Protein AF-A0A954ULR5-F1 (afdb_monomer)

Mean predicted aligned error: 9.44 Å

pLDDT: mean 84.07, std 12.11, range [49.16, 97.31]

Secondary structure (DSSP, 8-state):
-EEEEETTEEEEEEEEEEETTEEEEEEEEEETTSEEEEEEEEEPPHHHHHT-GGGGGGTT-EEEEEEEEETTEEEE-HHHHHHHHHHHHHHHHHHHHHHHHHHHHHHH-----

Nearest PDB structures (foldseek):
  5nq6-assembly1_A  TM=4.576E-01  e=8.401E-01  Escherichia coli K-12
  3blz-assembly1_D  TM=3.924E-01  e=6.938E+00  Shewanella baltica OS155

Structure (mmCIF, N/CA/C/O backbone):
data_AF-A0A954ULR5-F1
#
_entry.id   AF-A0A954ULR5-F1
#
loop_
_atom_site.group_PDB
_atom_site.id
_atom_site.type_symbol
_atom_site.label_atom_id
_atom_site.label_alt_id
_atom_site.label_comp_id
_atom_site.label_asym_id
_atom_site.label_entity_id
_atom_site.label_seq_id
_atom_site.pdbx_PDB_ins_code
_atom_site.Cartn_x
_atom_site.Cartn_y
_atom_site.Cartn_z
_atom_site.occupancy
_atom_site.B_iso_or_equiv
_atom_site.auth_seq_id
_atom_site.auth_comp_id
_atom_site.auth_asym_id
_atom_site.auth_atom_id
_atom_site.pdbx_PDB_model_num
ATOM 1 N N . VAL A 1 1 ? -7.257 6.510 -13.325 1.00 72.56 1 VAL A N 1
ATOM 2 C CA . VAL A 1 1 ? -5.881 5.999 -13.116 1.00 72.56 1 VAL A CA 1
ATOM 3 C C . VAL A 1 1 ? -4.963 6.629 -14.153 1.00 72.56 1 VAL A C 1
ATOM 5 O O . VAL A 1 1 ? -5.376 6.729 -15.302 1.00 72.56 1 VAL A O 1
ATOM 8 N N . SER A 1 2 ? -3.779 7.109 -13.760 1.00 88.69 2 SER A N 1
ATOM 9 C CA . SER A 1 2 ? -2.781 7.613 -14.720 1.00 88.69 2 SER A CA 1
ATOM 10 C C . SER A 1 2 ? -1.702 6.559 -14.952 1.00 88.69 2 SER A C 1
ATOM 12 O O . SER A 1 2 ? -1.245 5.943 -13.989 1.00 88.69 2 SER A O 1
ATOM 14 N N . PHE A 1 3 ? -1.305 6.366 -16.209 1.00 93.69 3 PHE A N 1
ATOM 15 C CA . PHE A 1 3 ? -0.196 5.501 -16.604 1.00 93.69 3 PHE A CA 1
ATOM 16 C C . PHE A 1 3 ? 0.780 6.293 -17.462 1.00 93.69 3 PHE A C 1
ATOM 18 O O . PHE A 1 3 ? 0.366 7.083 -18.311 1.00 93.69 3 PHE A O 1
ATOM 25 N N . ARG A 1 4 ? 2.075 6.088 -17.239 1.00 95.75 4 ARG A N 1
ATOM 26 C CA . ARG A 1 4 ? 3.146 6.687 -18.037 1.00 95.75 4 ARG A CA 1
ATOM 27 C C . ARG A 1 4 ? 4.218 5.648 -18.297 1.00 95.75 4 ARG A C 1
ATOM 29 O O . ARG A 1 4 ? 4.572 4.896 -17.395 1.00 95.75 4 ARG A O 1
ATOM 36 N N . VAL A 1 5 ? 4.741 5.635 -19.515 1.00 94.88 5 VAL A N 1
ATOM 37 C CA . VAL A 1 5 ? 5.857 4.771 -19.900 1.00 94.88 5 VAL A CA 1
ATOM 38 C C . VAL A 1 5 ? 7.045 5.654 -20.234 1.00 94.88 5 VAL A C 1
ATOM 40 O O . VAL A 1 5 ? 6.921 6.569 -21.044 1.00 94.88 5 VAL A O 1
ATOM 43 N N . ASN A 1 6 ? 8.182 5.402 -19.594 1.00 94.38 6 ASN A N 1
ATOM 44 C CA . ASN A 1 6 ? 9.434 6.085 -19.894 1.00 94.38 6 ASN A CA 1
ATOM 45 C C . ASN A 1 6 ? 10.615 5.153 -19.616 1.00 94.38 6 ASN A C 1
ATOM 47 O O . ASN A 1 6 ? 10.636 4.504 -18.574 1.00 94.38 6 ASN A O 1
ATOM 51 N N . ASN A 1 7 ? 11.588 5.092 -20.529 1.00 94.06 7 ASN A N 1
ATOM 52 C CA . ASN A 1 7 ? 12.824 4.313 -20.373 1.00 94.06 7 ASN A CA 1
ATOM 53 C C . ASN A 1 7 ? 12.599 2.859 -19.909 1.00 94.06 7 ASN A C 1
ATOM 55 O O . ASN A 1 7 ? 13.292 2.368 -19.024 1.00 94.06 7 ASN A O 1
ATOM 59 N N . GLY A 1 8 ? 11.596 2.177 -20.474 1.00 94.62 8 GLY A N 1
ATOM 60 C CA . GLY A 1 8 ? 11.280 0.793 -20.101 1.00 94.62 8 GLY A CA 1
ATOM 61 C C . GLY A 1 8 ? 10.679 0.631 -18.700 1.00 94.62 8 GLY A C 1
ATOM 62 O O . GLY A 1 8 ? 10.710 -0.463 -18.147 1.00 94.62 8 GLY A O 1
ATOM 63 N N . VAL A 1 9 ? 10.126 1.697 -18.122 1.00 96.69 9 VAL A N 1
ATOM 64 C CA . VAL A 1 9 ? 9.413 1.671 -16.843 1.00 96.69 9 VAL A CA 1
ATOM 65 C C . VAL A 1 9 ? 7.984 2.153 -17.053 1.00 96.69 9 VAL A C 1
ATOM 67 O O . VAL A 1 9 ? 7.750 3.251 -17.562 1.00 96.69 9 VAL A O 1
ATOM 70 N N . VAL A 1 10 ? 7.023 1.332 -16.639 1.00 96.44 10 VAL A N 1
ATOM 71 C CA . VAL A 1 10 ? 5.605 1.678 -16.554 1.00 96.44 10 VAL A CA 1
ATOM 72 C C . VAL A 1 10 ? 5.349 2.200 -15.146 1.00 96.44 10 VAL A C 1
ATOM 74 O O . VAL A 1 10 ? 5.453 1.448 -14.183 1.00 96.44 10 VAL A O 1
ATOM 77 N N . ALA A 1 11 ? 5.023 3.480 -15.010 1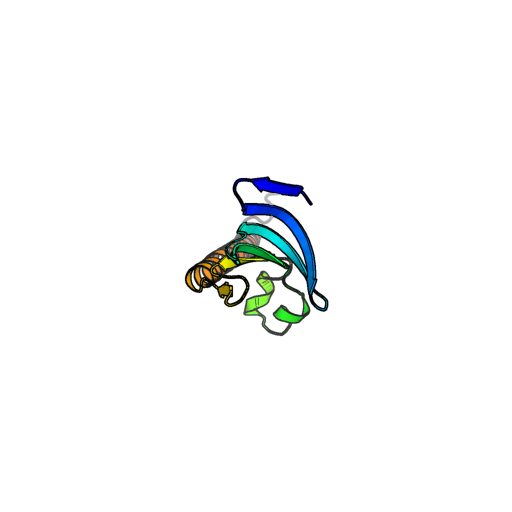.00 97.12 11 ALA A N 1
ATOM 78 C CA . ALA A 1 11 ? 4.592 4.078 -13.754 1.00 97.12 11 ALA A CA 1
ATOM 79 C C . ALA A 1 11 ? 3.072 4.242 -13.741 1.00 97.12 11 ALA A C 1
ATOM 81 O O . ALA A 1 11 ? 2.479 4.668 -14.738 1.00 97.12 11 ALA A O 1
ATOM 82 N N . HIS A 1 12 ? 2.449 3.964 -12.600 1.00 96.88 12 HIS A N 1
ATOM 83 C CA . HIS A 1 12 ? 1.017 4.144 -12.403 1.00 96.88 12 HIS A CA 1
ATOM 84 C C . HIS A 1 12 ? 0.688 4.855 -11.099 1.00 96.88 12 HIS A C 1
ATOM 86 O O . HIS A 1 12 ? 1.402 4.760 -10.099 1.00 96.88 12 HIS A O 1
ATOM 92 N N . ASP A 1 13 ? -0.450 5.542 -11.111 1.00 96.94 13 ASP A N 1
ATOM 93 C CA . ASP A 1 13 ? -1.001 6.198 -9.935 1.00 96.94 13 ASP A CA 1
ATOM 94 C C . ASP A 1 13 ? -2.516 6.004 -9.852 1.00 96.94 13 ASP A C 1
ATOM 96 O O . ASP A 1 13 ? -3.266 6.390 -10.760 1.00 96.94 13 ASP A O 1
ATOM 100 N N . GLY A 1 14 ? -2.950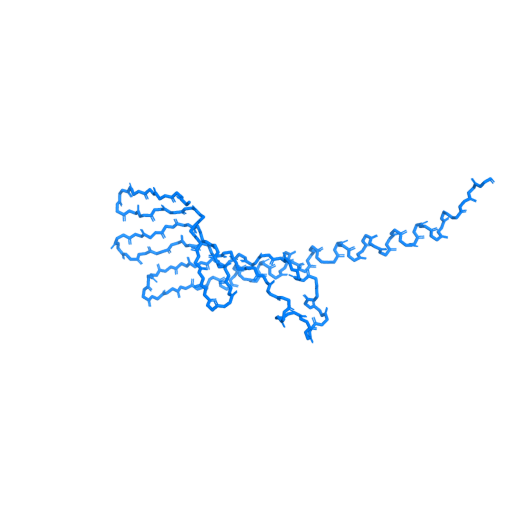 5.400 -8.744 1.00 95.62 14 GLY A N 1
ATOM 101 C CA . GLY A 1 14 ? -4.353 5.164 -8.442 1.00 95.62 14 GLY A CA 1
ATOM 102 C C . GLY A 1 14 ? -4.934 4.000 -9.234 1.00 95.62 14 GLY A C 1
ATOM 103 O O . GLY A 1 14 ? -6.078 4.084 -9.675 1.00 95.62 14 GLY A O 1
ATOM 104 N N . LEU A 1 15 ? -4.146 2.943 -9.458 1.00 95.94 15 LEU A N 1
ATOM 105 C CA . LEU A 1 15 ? -4.663 1.697 -10.017 1.00 95.94 15 LEU A CA 1
ATOM 106 C C . LEU A 1 15 ? -5.422 0.961 -8.919 1.00 95.94 15 LEU A C 1
ATOM 108 O O . LEU A 1 15 ? -4.830 0.586 -7.910 1.00 95.94 15 LEU A O 1
ATOM 112 N N . THR A 1 16 ? -6.712 0.753 -9.128 1.00 97.00 16 THR A N 1
ATOM 113 C CA . THR A 1 16 ? -7.578 0.036 -8.195 1.00 97.00 16 THR A CA 1
ATOM 114 C C . THR A 1 16 ? -7.845 -1.370 -8.714 1.00 97.00 16 THR A C 1
ATOM 116 O O . THR A 1 16 ? -8.124 -1.547 -9.897 1.00 97.00 16 THR A O 1
ATOM 119 N N . MET A 1 17 ? -7.753 -2.359 -7.833 1.00 95.19 17 MET A N 1
ATOM 120 C CA . MET A 1 17 ? -7.976 -3.770 -8.128 1.00 95.19 17 MET A CA 1
ATOM 121 C C . MET A 1 17 ? -8.836 -4.384 -7.028 1.00 95.19 17 MET A C 1
ATOM 123 O O . MET A 1 17 ? -8.639 -4.091 -5.850 1.00 95.19 17 MET A O 1
ATOM 127 N N . GLN A 1 18 ? -9.761 -5.256 -7.413 1.00 96.19 18 GLN A N 1
ATOM 128 C CA . GLN A 1 18 ? -10.532 -6.054 -6.470 1.00 96.19 18 GLN A CA 1
ATOM 129 C C . GLN A 1 18 ? -9.758 -7.338 -6.152 1.00 96.19 18 GLN A C 1
ATOM 131 O O . GLN A 1 18 ? -9.401 -8.082 -7.066 1.00 96.19 18 GLN A O 1
ATOM 136 N N . ILE A 1 19 ? -9.490 -7.597 -4.873 1.00 92.88 19 ILE A N 1
ATOM 137 C CA . ILE A 1 19 ? -8.847 -8.826 -4.395 1.00 92.88 19 ILE A CA 1
ATOM 138 C C . ILE A 1 19 ? -9.764 -9.449 -3.342 1.00 92.88 19 ILE A C 1
ATOM 140 O O . ILE A 1 19 ? -9.838 -8.972 -2.210 1.00 92.88 19 ILE A O 1
ATOM 144 N N . GLY A 1 20 ? -10.491 -10.501 -3.729 1.00 92.69 20 GLY A N 1
ATOM 145 C CA . GLY A 1 20 ? -11.595 -11.016 -2.916 1.00 92.69 20 GLY A CA 1
ATOM 146 C C . GLY A 1 20 ? -12.643 -9.922 -2.700 1.00 92.69 20 GLY A C 1
ATOM 147 O O . GLY A 1 20 ? -13.095 -9.312 -3.664 1.00 92.69 20 GLY A O 1
ATOM 148 N N . GLU A 1 21 ? -12.957 -9.619 -1.442 1.00 91.69 21 GLU A N 1
ATOM 149 C CA . GLU A 1 21 ? -13.888 -8.549 -1.044 1.00 91.69 21 GLU A CA 1
ATOM 150 C C . GLU A 1 21 ? -13.200 -7.184 -0.832 1.00 91.69 21 GLU A C 1
ATOM 152 O O . GLU A 1 21 ? -13.860 -6.184 -0.560 1.00 91.69 21 GLU A O 1
ATOM 157 N N . VAL A 1 22 ? -11.873 -7.094 -0.996 1.00 93.38 22 VAL A N 1
ATOM 158 C CA . VAL A 1 22 ? -11.116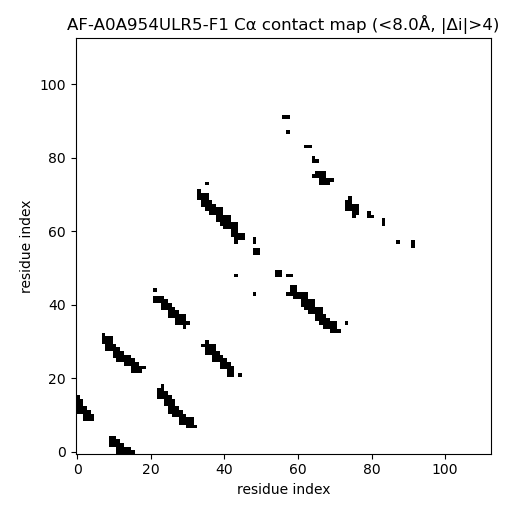 -5.867 -0.713 1.00 93.38 22 VAL A CA 1
ATOM 159 C C . VAL A 1 22 ? -10.745 -5.110 -1.987 1.00 93.38 22 VAL A C 1
ATOM 161 O O . VAL A 1 22 ? -10.037 -5.619 -2.859 1.00 93.38 22 VAL A O 1
ATOM 164 N N . THR A 1 23 ? -11.135 -3.838 -2.039 1.00 96.31 23 THR A N 1
ATOM 165 C CA . THR A 1 23 ? -10.680 -2.878 -3.051 1.00 96.31 23 THR A CA 1
ATOM 166 C C . THR A 1 23 ? -9.294 -2.350 -2.686 1.00 96.31 23 THR A C 1
ATOM 168 O O . THR A 1 23 ? -9.151 -1.489 -1.818 1.00 96.31 23 THR A O 1
ATOM 171 N N . VAL A 1 24 ? -8.257 -2.842 -3.360 1.00 96.00 24 VAL A N 1
ATOM 172 C CA . VAL A 1 24 ? -6.870 -2.412 -3.152 1.00 96.00 24 VAL A CA 1
ATOM 173 C C . VAL A 1 24 ? -6.500 -1.352 -4.179 1.00 96.00 24 VAL A C 1
ATOM 175 O O . VAL A 1 24 ? -6.588 -1.578 -5.385 1.00 96.00 24 VAL A O 1
ATOM 178 N N . ARG A 1 25 ? -6.026 -0.194 -3.715 1.00 97.31 25 ARG A N 1
ATOM 179 C CA . ARG A 1 25 ? -5.441 0.832 -4.589 1.00 97.31 25 ARG A CA 1
ATOM 180 C C . ARG A 1 25 ? -3.927 0.693 -4.591 1.00 97.31 25 ARG A C 1
ATOM 182 O O . ARG A 1 25 ? -3.335 0.362 -3.578 1.00 97.31 25 ARG A O 1
ATOM 189 N N . THR A 1 26 ? -3.274 0.968 -5.707 1.00 96.31 26 THR A N 1
ATOM 190 C CA . THR A 1 26 ? -1.818 0.896 -5.822 1.00 96.31 26 THR A CA 1
ATOM 191 C C . THR A 1 26 ? -1.256 2.109 -6.553 1.00 96.31 26 THR A C 1
ATOM 193 O O . THR A 1 26 ? -1.925 2.743 -7.378 1.00 96.31 26 THR A O 1
ATOM 196 N N . ARG A 1 27 ? -0.001 2.421 -6.243 1.00 97.19 27 ARG A N 1
ATOM 197 C CA . ARG A 1 27 ? 0.839 3.395 -6.945 1.00 97.19 27 ARG A CA 1
ATOM 198 C C . ARG A 1 27 ? 2.245 2.827 -7.039 1.00 97.19 27 ARG A C 1
ATOM 200 O O . ARG A 1 27 ? 2.688 2.165 -6.105 1.00 97.19 27 ARG A O 1
ATOM 207 N N . GLY A 1 28 ? 2.956 3.112 -8.119 1.00 96.38 28 GLY A N 1
ATOM 208 C CA . GLY A 1 28 ? 4.366 2.762 -8.216 1.00 96.38 28 GLY A CA 1
ATOM 209 C C . GLY A 1 28 ? 4.819 2.561 -9.645 1.00 96.38 28 GLY A C 1
ATOM 210 O O . GLY A 1 28 ? 4.300 3.199 -10.561 1.00 96.38 28 GLY A O 1
ATOM 211 N N . SER A 1 29 ? 5.801 1.686 -9.819 1.00 96.75 29 SER A N 1
ATOM 212 C CA . SER A 1 29 ? 6.340 1.352 -11.124 1.00 96.75 29 SER A CA 1
ATOM 213 C C . SER A 1 29 ? 6.684 -0.124 -11.293 1.00 96.75 29 SER A C 1
ATOM 215 O O . SER A 1 29 ? 6.977 -0.846 -10.336 1.00 96.75 29 SER A O 1
ATOM 217 N N . VAL A 1 30 ? 6.663 -0.541 -12.557 1.00 96.75 30 VAL A N 1
ATOM 218 C CA . VAL A 1 30 ? 7.075 -1.855 -13.043 1.00 96.75 30 VAL A CA 1
ATOM 219 C C . VAL A 1 30 ? 8.045 -1.642 -14.203 1.00 96.75 30 VAL A C 1
ATOM 221 O O . VAL A 1 30 ? 7.704 -0.991 -15.192 1.00 96.75 30 VAL A O 1
ATOM 224 N N . GLY A 1 31 ? 9.262 -2.157 -14.075 1.00 96.69 31 GLY A N 1
ATOM 225 C CA . GLY A 1 31 ? 10.247 -2.187 -15.148 1.00 96.69 31 GLY A CA 1
ATOM 226 C C . GLY A 1 31 ? 10.000 -3.348 -16.111 1.00 96.69 31 GLY A C 1
ATOM 227 O O . GLY A 1 31 ? 9.491 -4.402 -15.725 1.00 96.69 31 GLY A O 1
ATOM 228 N N . LEU A 1 32 ? 10.387 -3.177 -17.376 1.00 94.56 32 LEU A N 1
ATOM 229 C CA . LEU A 1 32 ? 10.399 -4.262 -18.369 1.00 94.56 32 LEU A CA 1
ATOM 230 C C . LEU A 1 32 ? 11.422 -5.359 -18.021 1.00 94.56 32 LEU A C 1
ATOM 232 O O . LEU A 1 32 ? 11.300 -6.493 -18.475 1.00 94.56 32 LEU A O 1
ATOM 236 N N . ASP A 1 33 ? 12.391 -5.037 -17.164 1.00 94.56 33 ASP A N 1
ATOM 237 C CA . ASP A 1 33 ? 13.311 -5.967 -16.501 1.00 94.56 33 ASP A CA 1
ATOM 238 C C . ASP A 1 33 ? 12.668 -6.729 -15.322 1.00 94.56 33 ASP A C 1
ATOM 240 O O . ASP A 1 33 ? 13.339 -7.483 -14.616 1.00 94.56 33 ASP A O 1
ATOM 244 N N . GLN A 1 34 ? 11.355 -6.557 -15.130 1.00 93.69 34 GLN A N 1
ATOM 245 C CA . GLN A 1 34 ? 10.518 -7.182 -14.109 1.00 93.69 34 GLN A CA 1
ATOM 246 C C . GLN A 1 34 ? 10.754 -6.682 -12.684 1.00 93.69 34 GLN A C 1
ATOM 248 O O . GLN A 1 34 ? 10.165 -7.245 -11.755 1.00 93.69 34 GLN A O 1
ATOM 253 N N . GLN A 1 35 ? 11.567 -5.640 -12.491 1.00 96.56 35 GLN A N 1
ATOM 254 C CA . GLN A 1 35 ? 11.700 -4.988 -11.192 1.00 96.56 35 GLN A CA 1
ATOM 255 C C . GLN A 1 35 ? 10.420 -4.224 -10.855 1.00 96.56 35 GLN A C 1
ATOM 257 O O . GLN A 1 35 ? 9.809 -3.586 -11.713 1.00 96.56 35 GLN A O 1
ATOM 262 N N . ILE A 1 36 ? 10.015 -4.270 -9.590 1.00 96.00 36 ILE A N 1
ATOM 263 C CA . ILE A 1 36 ? 8.833 -3.566 -9.097 1.00 96.00 36 ILE A CA 1
ATOM 264 C C . ILE A 1 36 ? 9.163 -2.714 -7.881 1.00 96.00 36 ILE A C 1
ATOM 266 O O . ILE A 1 36 ? 9.955 -3.091 -7.015 1.00 96.00 36 ILE A O 1
ATOM 270 N N . ALA A 1 37 ? 8.496 -1.568 -7.805 1.00 95.12 37 ALA A N 1
ATOM 271 C CA . ALA A 1 37 ? 8.474 -0.704 -6.637 1.00 95.12 37 ALA A CA 1
ATOM 272 C C . ALA A 1 37 ? 7.061 -0.133 -6.501 1.00 95.12 37 ALA A C 1
ATOM 274 O O . ALA A 1 37 ? 6.706 0.844 -7.161 1.00 95.12 37 ALA A O 1
ATOM 275 N N . LEU A 1 38 ? 6.239 -0.782 -5.680 1.00 95.06 38 LEU A N 1
ATOM 276 C CA . LEU A 1 38 ? 4.818 -0.486 -5.525 1.00 95.06 38 LEU A CA 1
ATOM 277 C C . LEU A 1 38 ? 4.486 -0.167 -4.068 1.00 95.06 38 LEU A C 1
ATOM 279 O O . LEU A 1 38 ? 5.069 -0.738 -3.151 1.00 95.06 38 LEU A O 1
ATOM 283 N N . THR A 1 39 ? 3.484 0.677 -3.865 1.00 94.69 39 THR A N 1
ATOM 284 C CA . THR A 1 39 ? 2.769 0.815 -2.596 1.00 94.69 39 THR A CA 1
ATOM 285 C C . THR A 1 39 ? 1.331 0.385 -2.819 1.00 94.69 39 THR A C 1
ATOM 287 O O . THR A 1 39 ? 0.644 0.936 -3.685 1.00 94.69 39 THR A O 1
ATOM 290 N N . ALA A 1 40 ? 0.879 -0.599 -2.046 1.00 94.56 40 ALA A N 1
ATOM 291 C CA . ALA A 1 40 ? -0.518 -0.998 -1.980 1.00 94.56 40 ALA A CA 1
ATOM 292 C C . ALA A 1 40 ? -1.208 -0.315 -0.796 1.00 94.56 40 ALA A C 1
ATOM 294 O O . ALA A 1 40 ? -0.685 -0.288 0.308 1.00 94.56 40 ALA A O 1
ATOM 295 N N . TYR A 1 41 ? -2.389 0.223 -1.038 1.00 94.06 41 TYR A N 1
ATOM 296 C CA . TYR A 1 41 ? -3.253 0.887 -0.079 1.00 94.06 41 TYR A CA 1
ATOM 297 C C . TYR A 1 41 ? -4.430 -0.051 0.176 1.00 94.06 41 TYR A C 1
ATOM 299 O O . TYR A 1 41 ? -5.317 -0.184 -0.674 1.00 94.06 41 TYR A O 1
ATOM 307 N N . VAL A 1 42 ? -4.389 -0.743 1.311 1.00 93.25 42 VAL A N 1
ATOM 308 C CA . VAL A 1 42 ? -5.350 -1.784 1.682 1.00 93.25 42 VAL A CA 1
ATOM 309 C C . VAL A 1 42 ? -6.255 -1.241 2.790 1.00 93.25 42 VAL A C 1
ATOM 311 O O . VAL A 1 42 ? -5.770 -1.027 3.904 1.00 93.25 42 VAL A O 1
ATOM 314 N N . PRO A 1 43 ? -7.545 -0.984 2.523 1.00 92.12 43 PRO A N 1
ATOM 315 C CA . PRO A 1 43 ? -8.470 -0.549 3.562 1.00 92.12 43 PRO A CA 1
ATOM 316 C C . PRO A 1 43 ? -8.695 -1.683 4.565 1.00 92.12 43 PRO A C 1
ATOM 318 O O . PRO A 1 43 ? -8.996 -2.815 4.174 1.00 92.12 43 PRO A O 1
ATOM 321 N N . ILE A 1 44 ? -8.543 -1.376 5.852 1.00 89.25 44 ILE A N 1
ATOM 322 C CA . ILE A 1 44 ? -8.793 -2.329 6.933 1.00 89.25 44 ILE A CA 1
ATOM 323 C C . ILE A 1 44 ? -10.293 -2.580 7.014 1.00 89.25 44 ILE A C 1
ATOM 325 O O . ILE A 1 44 ? -11.071 -1.645 7.205 1.00 89.25 44 ILE A O 1
ATOM 329 N N . GLN A 1 45 ? -10.678 -3.845 6.869 1.00 89.25 45 GLN A N 1
A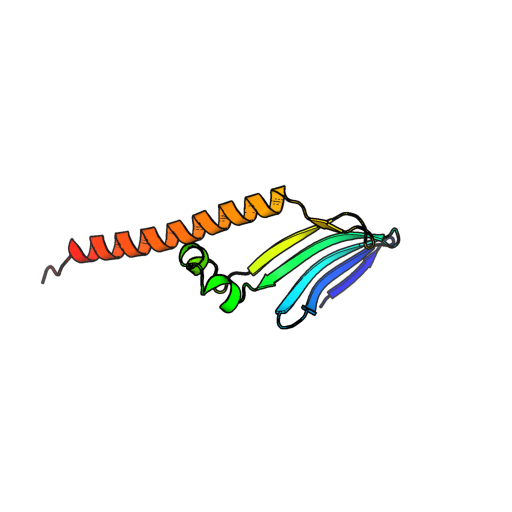TOM 330 C CA . GLN A 1 45 ? -12.070 -4.264 6.956 1.00 89.25 45 GLN A CA 1
ATOM 331 C C . GLN A 1 45 ? -12.518 -4.390 8.417 1.00 89.25 45 GLN A C 1
ATOM 333 O O . GLN A 1 45 ? -11.723 -4.704 9.311 1.00 89.25 45 GLN A O 1
ATOM 338 N N . ASP A 1 46 ? -13.801 -4.137 8.668 1.00 87.75 46 ASP A N 1
ATOM 339 C CA . ASP A 1 46 ? -14.368 -4.146 10.019 1.00 87.75 46 ASP A CA 1
ATOM 340 C C . ASP A 1 46 ? -14.262 -5.524 10.683 1.00 87.75 46 ASP A C 1
ATOM 342 O O . ASP A 1 46 ? -13.939 -5.636 11.870 1.00 87.75 46 ASP A O 1
ATOM 346 N N . ASP A 1 47 ? -14.503 -6.583 9.920 1.00 88.88 47 ASP A N 1
ATOM 347 C CA . ASP A 1 47 ? -14.439 -7.976 10.358 1.00 88.88 47 ASP A CA 1
ATOM 348 C C . ASP A 1 47 ? -13.028 -8.388 10.820 1.00 88.88 47 ASP A C 1
ATOM 350 O O . ASP A 1 47 ? -12.902 -9.167 11.768 1.00 88.88 47 ASP A O 1
ATOM 354 N N . TRP A 1 48 ? -11.964 -7.801 10.256 1.00 86.69 48 TRP A N 1
ATOM 355 C CA . TRP A 1 48 ? -10.572 -8.083 10.647 1.00 86.69 48 TRP A CA 1
ATOM 356 C C . TRP A 1 48 ? -10.243 -7.611 12.066 1.00 86.69 48 TRP A C 1
ATOM 358 O O . TRP A 1 48 ? -9.400 -8.200 12.744 1.00 86.69 48 TRP A O 1
ATOM 368 N N . VAL A 1 49 ? -10.905 -6.546 12.523 1.00 85.62 49 VAL A N 1
ATOM 369 C CA . VAL A 1 49 ? -10.603 -5.871 13.797 1.00 85.62 49 VAL A CA 1
ATOM 370 C C . VAL A 1 49 ? -11.687 -6.065 14.857 1.00 85.62 49 VAL A C 1
ATOM 372 O O . VAL A 1 49 ? -11.472 -5.750 16.026 1.00 85.62 49 VAL A O 1
ATOM 375 N N . THR A 1 50 ? -12.844 -6.616 14.486 1.00 83.44 50 THR A N 1
ATOM 376 C CA . THR A 1 50 ? -14.009 -6.736 15.380 1.00 83.44 50 THR A CA 1
ATOM 377 C C . THR A 1 50 ? -13.747 -7.639 16.589 1.00 83.44 50 THR A C 1
ATOM 379 O O . THR A 1 50 ? -14.193 -7.336 17.695 1.00 83.44 50 THR A O 1
ATOM 382 N N . ASN A 1 51 ? -12.954 -8.699 16.422 1.00 84.75 51 ASN A N 1
ATOM 383 C CA . ASN A 1 51 ? -12.700 -9.678 17.488 1.00 84.75 51 ASN A CA 1
ATOM 384 C C . ASN A 1 51 ? -11.561 -9.284 18.443 1.00 84.75 51 ASN A C 1
ATOM 386 O O . ASN A 1 51 ? -11.310 -9.974 19.431 1.00 84.75 51 ASN A O 1
ATOM 390 N N . GLN A 1 52 ? -10.850 -8.190 18.167 1.00 81.50 52 GLN A N 1
ATOM 391 C CA . GLN A 1 52 ? -9.638 -7.814 18.888 1.00 81.50 52 GLN A CA 1
ATOM 392 C C . GLN A 1 52 ? -9.751 -6.362 19.345 1.00 81.50 52 GLN A C 1
ATOM 394 O O . GLN A 1 52 ? -9.489 -5.436 18.586 1.00 81.50 52 GLN A O 1
ATOM 399 N N . ARG A 1 53 ? -10.120 -6.145 20.616 1.00 77.25 53 ARG A N 1
ATOM 400 C CA . ARG A 1 53 ? -10.337 -4.790 21.171 1.00 77.25 53 ARG A CA 1
ATOM 401 C C . ARG A 1 53 ? -9.151 -3.846 20.961 1.00 77.25 53 ARG A C 1
ATOM 403 O O . ARG A 1 53 ? -9.357 -2.662 20.726 1.00 77.25 53 ARG A O 1
ATOM 410 N N . TRP A 1 54 ? -7.926 -4.365 21.012 1.00 77.44 54 TRP A N 1
ATOM 411 C CA . TRP A 1 54 ? -6.710 -3.580 20.793 1.00 77.44 54 TRP A CA 1
ATOM 412 C C . TRP A 1 54 ? -6.530 -3.127 19.331 1.00 77.44 54 TRP A C 1
ATOM 414 O O . TRP A 1 54 ? -5.814 -2.163 19.083 1.00 77.44 54 TRP A O 1
ATOM 424 N N . LEU A 1 55 ? -7.219 -3.764 18.376 1.00 80.56 55 LEU A N 1
ATOM 425 C CA . LEU A 1 55 ? -7.263 -3.371 16.965 1.00 80.56 55 LEU A CA 1
ATOM 426 C C . LEU A 1 55 ? -8.416 -2.418 16.62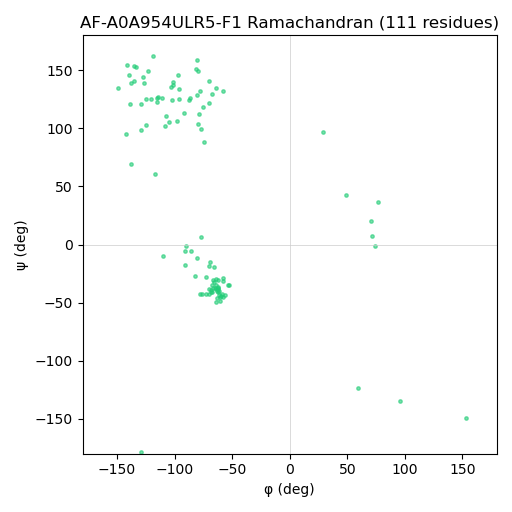8 1.00 80.56 55 LEU A C 1
ATOM 428 O O . LEU A 1 55 ? -8.480 -1.929 15.505 1.00 80.56 55 LEU A O 1
ATOM 432 N N . ALA A 1 56 ? -9.322 -2.118 17.565 1.00 77.12 56 ALA A N 1
ATOM 433 C CA . ALA A 1 56 ? -10.515 -1.317 17.278 1.00 77.12 56 ALA A CA 1
ATOM 434 C C . ALA A 1 56 ? -10.191 0.078 16.710 1.00 77.12 56 ALA A C 1
ATOM 436 O O . ALA A 1 56 ? -10.943 0.590 15.883 1.00 77.12 56 ALA A O 1
ATOM 437 N N . GLY A 1 57 ? -9.057 0.663 17.110 1.00 75.19 57 GLY A N 1
ATOM 438 C CA . GLY A 1 57 ? -8.580 1.950 16.596 1.00 75.19 57 GLY A CA 1
ATOM 439 C C . GLY A 1 57 ? -8.110 1.912 15.139 1.00 75.19 57 GLY A C 1
ATOM 440 O O . GLY A 1 57 ? -7.974 2.963 14.526 1.00 75.19 57 GLY A O 1
ATOM 441 N N . LEU A 1 58 ? -7.885 0.726 14.565 1.00 79.94 58 LEU A N 1
ATOM 442 C CA . LEU A 1 58 ? -7.504 0.551 13.161 1.00 79.94 58 LEU A CA 1
ATOM 443 C C . LEU A 1 58 ? -8.693 0.633 12.198 1.00 79.94 58 LEU A C 1
ATOM 445 O O . LEU A 1 58 ? -8.501 0.689 10.984 1.00 79.94 58 LEU A O 1
ATOM 449 N N . ARG A 1 59 ? -9.922 0.610 12.719 1.00 82.88 59 ARG A N 1
ATOM 450 C CA . ARG A 1 59 ? -11.132 0.628 11.900 1.00 82.88 59 ARG A CA 1
ATOM 451 C C . ARG A 1 59 ? -11.165 1.866 10.998 1.00 82.88 59 ARG A C 1
ATOM 453 O O . ARG A 1 59 ? -10.921 2.976 11.463 1.00 82.88 59 ARG A O 1
ATOM 460 N N . GLY A 1 60 ? -11.464 1.670 9.713 1.00 80.00 60 GLY A N 1
ATOM 461 C CA . GLY A 1 60 ? -11.512 2.748 8.719 1.00 80.00 60 GLY A CA 1
ATOM 462 C C . GLY A 1 60 ? -10.144 3.290 8.285 1.00 80.00 60 GLY A C 1
ATOM 463 O O . GLY A 1 60 ? -10.087 4.165 7.422 1.00 80.00 60 GLY A O 1
ATOM 464 N N . GLN A 1 61 ? -9.037 2.777 8.836 1.00 85.12 61 GLN A N 1
ATOM 465 C CA . GLN A 1 61 ? -7.699 3.144 8.380 1.00 85.12 61 GLN A CA 1
ATOM 466 C C . GLN A 1 61 ? -7.306 2.377 7.112 1.00 85.12 61 GLN A C 1
ATOM 468 O O . GLN A 1 61 ? -7.841 1.316 6.7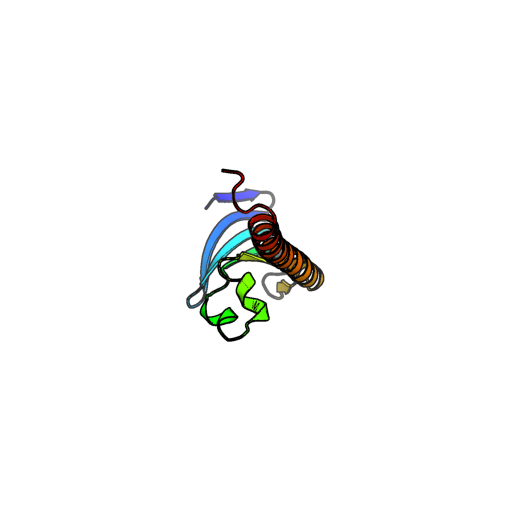90 1.00 85.12 61 GLN A O 1
ATOM 473 N N . THR A 1 62 ? -6.333 2.921 6.382 1.00 88.38 62 THR A N 1
ATOM 474 C CA . THR A 1 62 ? -5.736 2.277 5.207 1.00 88.38 62 THR A CA 1
ATOM 475 C C . THR A 1 62 ? -4.301 1.882 5.521 1.00 88.38 62 THR A C 1
ATOM 477 O O . THR A 1 62 ? -3.500 2.723 5.919 1.00 88.38 62 THR A O 1
ATOM 480 N N . LEU A 1 63 ? -3.967 0.608 5.321 1.00 86.88 63 LEU A N 1
ATOM 481 C CA . LEU A 1 63 ? -2.603 0.106 5.435 1.00 86.88 63 LEU A CA 1
ATOM 482 C C . LEU A 1 63 ? -1.830 0.407 4.154 1.00 86.88 63 LEU A C 1
ATOM 484 O O . LEU A 1 63 ? -2.273 0.054 3.061 1.00 86.88 63 LEU A O 1
ATOM 488 N N . GLU A 1 64 ? -0.653 1.008 4.296 1.00 90.06 64 GLU A N 1
ATOM 489 C CA . GLU A 1 64 ? 0.268 1.240 3.184 1.00 90.06 64 GLU A CA 1
ATOM 490 C C . GLU A 1 64 ? 1.336 0.151 3.146 1.00 90.06 64 GLU A C 1
ATOM 492 O O . GLU A 1 64 ? 2.249 0.128 3.959 1.00 90.06 64 GLU A O 1
ATOM 497 N N . VAL A 1 65 ? 1.245 -0.769 2.197 1.00 90.44 65 VAL A N 1
ATOM 498 C CA . VAL A 1 65 ? 2.127 -1.929 2.099 1.00 90.44 65 VAL A CA 1
ATOM 499 C C . VAL A 1 65 ? 3.136 -1.712 0.968 1.00 90.44 65 VAL A C 1
ATOM 501 O O . VAL A 1 65 ? 2.762 -1.815 -0.205 1.00 90.44 65 VAL A O 1
ATOM 504 N N . PRO A 1 66 ? 4.412 -1.412 1.273 1.00 92.31 66 PRO A N 1
ATOM 505 C CA . PRO A 1 66 ? 5.441 -1.292 0.251 1.00 92.31 66 PRO A CA 1
ATOM 506 C C . PRO A 1 66 ? 5.911 -2.669 -0.222 1.00 92.31 66 PRO A C 1
ATOM 508 O O . PRO A 1 66 ? 6.246 -3.553 0.571 1.00 92.31 66 PRO A O 1
ATOM 511 N N . ILE A 1 67 ? 5.978 -2.816 -1.540 1.00 92.88 67 ILE A N 1
ATOM 512 C CA . ILE A 1 67 ? 6.335 -4.035 -2.259 1.00 92.88 67 ILE A CA 1
ATOM 513 C C . ILE A 1 67 ? 7.503 -3.699 -3.189 1.00 92.88 67 ILE A C 1
ATOM 515 O O . ILE A 1 67 ? 7.423 -2.774 -3.999 1.00 92.88 67 ILE A O 1
ATOM 519 N N . ARG A 1 68 ? 8.600 -4.447 -3.073 1.00 93.44 68 ARG A N 1
ATOM 520 C CA . ARG A 1 68 ? 9.802 -4.299 -3.908 1.00 93.44 68 ARG A CA 1
ATOM 521 C C . ARG A 1 68 ? 10.226 -5.645 -4.498 1.00 93.44 68 ARG A C 1
ATOM 523 O O . ARG A 1 68 ? 9.587 -6.661 -4.242 1.00 93.44 68 ARG A O 1
ATOM 530 N N . GLY A 1 69 ? 11.323 -5.670 -5.248 1.00 94.06 69 GLY A N 1
ATOM 531 C CA . GLY A 1 69 ? 11.893 -6.895 -5.810 1.00 94.06 69 GLY A CA 1
ATOM 532 C C . GLY A 1 69 ? 11.417 -7.102 -7.238 1.00 94.06 69 GLY A C 1
ATOM 533 O O . GLY A 1 69 ? 11.412 -6.154 -8.015 1.00 94.06 69 GLY A O 1
ATOM 534 N N . THR A 1 70 ? 11.005 -8.319 -7.586 1.00 95.25 70 THR A N 1
ATOM 535 C CA . THR A 1 70 ? 10.537 -8.631 -8.944 1.00 95.25 70 THR A CA 1
ATOM 536 C C . THR A 1 70 ? 9.093 -9.104 -8.964 1.00 95.25 70 THR A C 1
ATOM 538 O O . THR A 1 70 ? 8.577 -9.571 -7.951 1.00 95.25 70 THR A O 1
ATOM 541 N N . LEU A 1 71 ? 8.453 -9.060 -10.135 1.00 91.25 71 LEU A N 1
ATOM 542 C CA . LEU A 1 71 ? 7.104 -9.611 -10.339 1.00 91.25 71 LEU A CA 1
ATOM 543 C C . LEU A 1 71 ? 6.979 -11.080 -9.896 1.00 91.25 71 LEU A C 1
ATOM 545 O O . LEU A 1 71 ? 5.943 -11.492 -9.387 1.00 91.25 71 LEU A O 1
ATOM 549 N N . GLN A 1 72 ? 8.044 -11.864 -10.068 1.00 93.44 72 GLN A N 1
ATOM 550 C CA . GLN A 1 72 ? 8.078 -13.290 -9.728 1.00 93.44 72 GLN A CA 1
ATOM 551 C C . GLN A 1 72 ? 8.361 -13.540 -8.243 1.00 93.44 72 GLN A C 1
ATOM 553 O O . GLN A 1 72 ? 8.011 -14.587 -7.703 1.00 93.44 72 GLN A O 1
ATOM 558 N N . ARG A 1 73 ? 9.066 -12.610 -7.592 1.00 94.06 73 ARG A N 1
ATOM 559 C CA . ARG A 1 73 ? 9.476 -12.704 -6.188 1.00 94.06 73 ARG A CA 1
ATOM 560 C C . ARG A 1 73 ? 9.273 -11.349 -5.510 1.00 94.06 73 ARG A C 1
ATOM 562 O O . ARG A 1 73 ? 10.260 -10.681 -5.184 1.00 94.06 73 ARG A O 1
ATOM 569 N N . PRO A 1 74 ? 8.011 -10.934 -5.308 1.00 91.38 74 PRO A N 1
ATOM 570 C CA . PRO A 1 74 ? 7.717 -9.708 -4.592 1.00 91.38 74 PRO A CA 1
ATOM 571 C C . PRO A 1 74 ? 8.195 -9.841 -3.145 1.00 91.38 74 PRO A C 1
ATOM 573 O O . PRO A 1 74 ? 7.985 -10.857 -2.481 1.00 91.38 74 PRO A O 1
ATOM 576 N N . GLN A 1 75 ? 8.855 -8.802 -2.653 1.00 91.00 75 GLN A N 1
ATOM 577 C CA . GLN A 1 75 ? 9.384 -8.725 -1.302 1.00 91.00 75 GLN A CA 1
ATOM 578 C C . GLN A 1 75 ? 8.655 -7.638 -0.526 1.00 91.00 75 GLN A C 1
ATOM 580 O O . GLN A 1 75 ? 8.588 -6.482 -0.948 1.00 91.00 75 GLN A O 1
ATOM 585 N N . LEU A 1 76 ? 8.141 -8.025 0.639 1.00 85.31 76 LEU A N 1
ATOM 586 C CA . LEU A 1 76 ? 7.539 -7.114 1.600 1.00 85.31 76 LEU A CA 1
ATOM 587 C C . LEU A 1 76 ? 8.627 -6.551 2.516 1.00 85.31 76 LEU A C 1
ATOM 589 O O . LEU A 1 76 ? 9.371 -7.311 3.147 1.00 85.31 76 LEU A O 1
ATOM 593 N N . ASP A 1 77 ? 8.714 -5.227 2.620 1.00 76.56 77 ASP A N 1
ATOM 594 C CA . ASP A 1 77 ? 9.666 -4.593 3.532 1.00 76.56 77 ASP A CA 1
ATOM 595 C C . ASP A 1 77 ? 9.142 -4.678 4.975 1.00 76.56 77 ASP A C 1
ATOM 597 O O . ASP A 1 77 ? 8.299 -3.894 5.415 1.00 76.56 77 ASP A O 1
ATOM 601 N N . ARG A 1 78 ? 9.655 -5.655 5.733 1.00 75.44 78 ARG A N 1
ATOM 602 C CA . ARG A 1 78 ? 9.290 -5.872 7.145 1.00 75.44 78 ARG A CA 1
ATOM 603 C C . ARG A 1 78 ? 9.569 -4.653 8.025 1.00 75.44 78 ARG A C 1
ATOM 605 O O . ARG A 1 78 ? 8.882 -4.466 9.025 1.00 75.44 78 ARG A O 1
ATOM 612 N N . ARG A 1 79 ? 10.563 -3.828 7.675 1.00 75.31 79 ARG A N 1
ATOM 613 C CA . ARG A 1 79 ? 10.881 -2.612 8.437 1.00 75.31 79 ARG A CA 1
ATOM 614 C C . ARG A 1 79 ? 9.787 -1.576 8.248 1.00 75.31 79 ARG A C 1
ATOM 616 O O . ARG A 1 79 ? 9.338 -0.987 9.223 1.00 75.31 79 ARG A O 1
ATOM 623 N N . ALA A 1 80 ? 9.318 -1.420 7.014 1.00 67.81 80 ALA A N 1
ATOM 624 C CA . ALA A 1 80 ? 8.215 -0.521 6.719 1.00 67.81 80 ALA A CA 1
ATOM 625 C C . ALA A 1 80 ? 6.922 -0.960 7.420 1.00 67.81 80 ALA A C 1
ATOM 627 O O . ALA A 1 80 ? 6.242 -0.124 8.005 1.00 67.81 80 ALA A O 1
ATOM 628 N N . LEU A 1 81 ? 6.638 -2.267 7.467 1.00 71.38 81 LEU A N 1
ATOM 629 C CA . LEU A 1 81 ? 5.522 -2.801 8.259 1.00 71.38 81 LEU A CA 1
ATOM 630 C C . LEU A 1 81 ? 5.631 -2.449 9.749 1.00 71.38 81 LEU A C 1
ATOM 632 O O . LEU A 1 81 ? 4.656 -1.995 10.341 1.00 71.38 81 LEU A O 1
ATOM 636 N N . ALA A 1 82 ? 6.814 -2.599 10.349 1.00 72.94 82 ALA A N 1
ATOM 637 C CA . ALA A 1 82 ? 7.031 -2.231 11.748 1.00 72.94 82 ALA A CA 1
ATOM 638 C C . ALA A 1 82 ? 6.823 -0.724 11.995 1.00 72.94 82 ALA A C 1
ATOM 640 O O . ALA A 1 82 ? 6.256 -0.330 13.016 1.00 72.94 82 ALA A O 1
ATOM 641 N N . SER A 1 83 ? 7.242 0.125 11.052 1.00 68.69 83 SER A N 1
ATOM 642 C CA . SER A 1 83 ? 7.019 1.572 11.122 1.00 68.69 83 SER A CA 1
ATOM 643 C C . SER A 1 83 ? 5.537 1.947 11.043 1.00 68.69 83 SER A C 1
ATOM 645 O O . SER A 1 83 ? 5.118 2.839 11.779 1.00 68.69 83 SER A O 1
ATOM 647 N N . LEU A 1 84 ? 4.735 1.247 10.231 1.00 68.25 84 LEU A N 1
ATOM 648 C CA . LEU A 1 84 ? 3.279 1.438 10.188 1.00 68.25 84 LEU A CA 1
ATOM 649 C C . LEU A 1 84 ? 2.654 1.135 11.548 1.00 68.25 84 LEU A C 1
ATOM 651 O O . LEU A 1 84 ? 1.932 1.968 12.084 1.00 68.25 84 LEU A O 1
ATOM 655 N N . THR A 1 85 ? 2.999 -0.003 12.162 1.00 68.69 85 THR A N 1
ATOM 656 C CA . THR A 1 85 ? 2.483 -0.369 13.490 1.00 68.69 85 THR A CA 1
ATOM 657 C C . THR A 1 85 ? 2.782 0.715 14.528 1.00 68.69 85 THR A C 1
ATOM 659 O O . THR A 1 85 ? 1.904 1.099 15.296 1.00 68.69 85 THR A O 1
ATOM 662 N N . GLN A 1 86 ? 3.998 1.269 14.527 1.00 70.88 86 GLN A N 1
ATOM 663 C CA . GLN A 1 86 ? 4.379 2.337 15.457 1.00 70.88 86 GLN A CA 1
ATOM 664 C C . GLN A 1 86 ? 3.646 3.662 15.210 1.00 70.88 86 GLN A C 1
ATOM 666 O O . GLN A 1 86 ? 3.415 4.414 16.157 1.00 70.88 86 GLN A O 1
ATOM 671 N N . GLN A 1 87 ? 3.345 4.002 13.957 1.00 64.88 87 GLN A N 1
ATOM 672 C CA . GLN A 1 87 ? 2.597 5.218 13.621 1.00 64.88 87 GLN A CA 1
ATOM 673 C C . GLN A 1 87 ? 1.128 5.068 14.003 1.00 64.88 87 GLN A C 1
ATOM 675 O O . GLN A 1 87 ? 0.558 5.963 14.625 1.00 64.88 87 GLN A O 1
ATOM 680 N N . THR A 1 88 ? 0.539 3.907 13.727 1.00 67.00 88 THR A N 1
ATOM 681 C CA . THR A 1 88 ? -0.867 3.685 14.027 1.00 67.00 88 THR A CA 1
ATOM 682 C C . THR A 1 88 ? -1.154 3.577 15.524 1.00 67.00 88 THR A C 1
ATOM 684 O O . THR A 1 88 ? -2.144 4.132 15.996 1.00 67.00 88 THR A O 1
ATOM 687 N N . VAL A 1 89 ? -0.268 2.935 16.297 1.00 68.44 89 VAL A N 1
ATOM 688 C CA . VAL A 1 89 ? -0.378 2.898 17.768 1.00 68.44 89 VAL A CA 1
ATOM 689 C C . VAL A 1 89 ? -0.307 4.307 18.365 1.00 68.44 89 VAL A C 1
ATOM 691 O O . VAL A 1 89 ? -1.074 4.617 19.274 1.00 68.44 89 VAL A O 1
ATOM 694 N N . ARG A 1 90 ? 0.566 5.180 17.840 1.00 67.00 90 ARG A N 1
ATOM 695 C CA . ARG A 1 90 ? 0.658 6.579 18.289 1.00 67.00 90 ARG A CA 1
ATOM 696 C C . ARG A 1 90 ? -0.625 7.360 18.004 1.00 67.00 90 ARG A C 1
ATOM 698 O O . ARG A 1 90 ? -1.174 7.942 18.932 1.00 67.00 90 ARG A O 1
ATOM 705 N N . GLY A 1 91 ? -1.148 7.292 16.779 1.00 63.84 91 GLY A N 1
ATOM 706 C CA . GLY A 1 91 ? -2.393 7.984 16.423 1.00 63.84 91 GLY A CA 1
ATOM 707 C C . GLY A 1 91 ? -3.612 7.506 17.226 1.00 63.84 91 GLY A C 1
ATOM 708 O O . GLY A 1 91 ? -4.443 8.313 17.633 1.00 63.84 91 GLY A O 1
ATOM 709 N N . ALA A 1 92 ? -3.699 6.204 17.529 1.00 64.25 92 ALA A N 1
ATOM 710 C CA . ALA A 1 92 ? -4.769 5.663 18.372 1.00 64.25 92 ALA A CA 1
ATOM 711 C C . ALA A 1 92 ? -4.664 6.126 19.839 1.00 64.25 92 ALA A C 1
ATOM 713 O O . ALA A 1 92 ? -5.680 6.431 20.464 1.00 64.25 92 ALA A O 1
ATOM 714 N N . ALA A 1 93 ? -3.448 6.199 20.392 1.00 64.38 93 ALA A N 1
ATOM 715 C CA . ALA A 1 93 ? -3.224 6.685 21.752 1.00 64.38 93 ALA A CA 1
ATOM 716 C C . ALA A 1 93 ? -3.542 8.183 21.892 1.00 64.38 93 ALA A C 1
ATOM 718 O O . ALA A 1 93 ? -4.166 8.578 22.872 1.00 64.38 93 ALA A O 1
ATOM 719 N N . GLU A 1 94 ? -3.168 9.007 20.910 1.00 61.75 94 GLU A N 1
ATOM 720 C CA . GLU A 1 94 ? -3.467 10.446 20.903 1.00 61.75 94 GLU A CA 1
ATOM 721 C C . GLU A 1 94 ? -4.978 10.728 20.960 1.00 61.75 94 GLU A C 1
ATOM 723 O O . GLU A 1 94 ? -5.407 11.565 21.756 1.00 61.75 94 GLU A O 1
ATOM 728 N N . GLY A 1 95 ? -5.790 9.984 20.199 1.00 62.81 95 GLY A N 1
ATOM 729 C CA . GLY A 1 95 ? -7.252 10.111 20.237 1.00 62.81 95 GLY A CA 1
ATOM 730 C C . GLY A 1 95 ? -7.856 9.739 21.597 1.00 62.81 95 GLY A C 1
ATOM 731 O O . GLY A 1 95 ? -8.646 10.495 22.157 1.00 62.81 95 GLY A O 1
ATOM 732 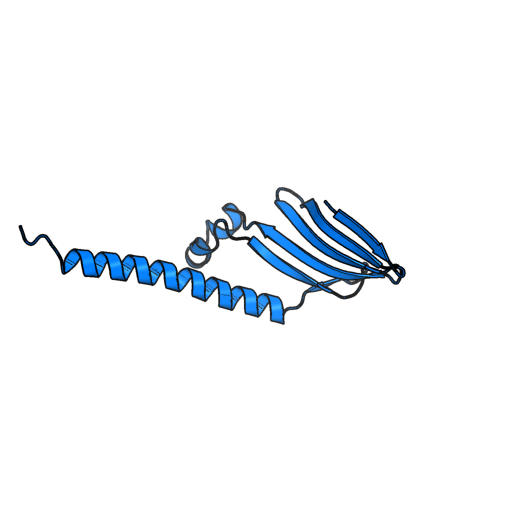N N . LEU A 1 96 ? -7.423 8.617 22.186 1.00 65.56 96 LEU A N 1
ATOM 733 C CA . LEU A 1 96 ? -7.904 8.184 23.506 1.00 65.56 96 LEU A CA 1
ATOM 734 C C . LEU A 1 96 ? -7.517 9.160 24.627 1.00 65.56 96 LEU A C 1
ATOM 736 O O . LEU A 1 96 ? -8.301 9.388 25.551 1.00 65.56 96 LEU A O 1
ATOM 740 N N . LEU A 1 97 ? -6.311 9.732 24.559 1.00 72.12 97 LEU A N 1
ATOM 741 C CA . LEU A 1 97 ? -5.840 10.713 25.535 1.00 72.12 97 LEU A CA 1
ATOM 742 C C . LEU A 1 97 ? -6.624 12.026 25.435 1.00 72.12 97 LEU A C 1
ATOM 744 O O . LEU A 1 97 ? -6.982 12.580 26.473 1.00 72.12 97 LEU A O 1
ATOM 748 N N . GLN A 1 98 ? -6.938 12.507 24.227 1.00 68.50 98 GLN A N 1
ATOM 749 C CA . GLN A 1 98 ? -7.789 13.691 24.046 1.00 68.50 98 GLN A CA 1
ATOM 750 C C . GLN A 1 98 ? -9.188 13.483 24.633 1.00 68.50 98 GLN A C 1
ATOM 752 O O . GLN A 1 98 ? -9.663 14.336 25.385 1.00 68.50 98 GLN A O 1
ATOM 757 N N . ASP A 1 99 ? -9.809 12.328 24.380 1.00 70.50 99 ASP A N 1
ATOM 758 C CA . ASP A 1 99 ? -11.142 12.008 24.900 1.00 70.50 99 ASP A CA 1
ATOM 759 C C . ASP A 1 99 ? -11.185 11.952 26.433 1.00 70.50 99 ASP A C 1
ATOM 761 O O . ASP A 1 99 ? -12.183 12.330 27.055 1.00 70.50 99 ASP A O 1
ATOM 765 N N . GLU A 1 100 ? -10.131 11.442 27.072 1.00 73.81 100 GLU A N 1
ATOM 766 C CA . GLU A 1 100 ? -10.058 11.389 28.534 1.00 73.81 100 GLU A CA 1
ATOM 767 C C . GLU A 1 100 ? -9.739 12.763 29.135 1.00 73.81 100 GLU A C 1
ATOM 769 O O . GLU A 1 100 ? -10.400 13.180 30.089 1.00 73.81 100 GLU A O 1
ATOM 774 N N . LEU A 1 101 ? -8.805 13.516 28.543 1.00 79.81 101 LEU A N 1
ATOM 775 C CA . LEU A 1 101 ? -8.491 14.882 28.966 1.00 79.81 101 LEU A CA 1
ATOM 776 C C . LEU A 1 101 ? -9.719 15.791 28.870 1.00 79.81 101 LEU A C 1
ATOM 778 O O . LEU A 1 101 ? -10.020 16.514 29.817 1.00 79.81 101 LEU A O 1
ATOM 782 N N . GLN A 1 102 ? -10.484 15.717 27.782 1.00 75.81 102 GLN A N 1
ATOM 783 C CA . GLN A 1 102 ? -11.691 16.522 27.614 1.00 75.81 102 GLN A CA 1
ATOM 784 C C . GLN A 1 102 ? -12.790 16.139 28.615 1.00 75.81 102 GLN A C 1
ATOM 786 O O . GLN A 1 102 ? -13.455 17.011 29.178 1.00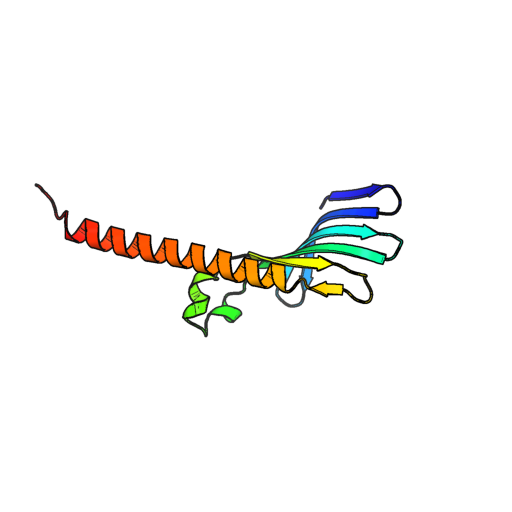 75.81 102 GLN A O 1
ATOM 791 N N . ARG A 1 103 ? -12.940 14.844 28.925 1.00 79.94 103 ARG A N 1
ATOM 792 C CA . AR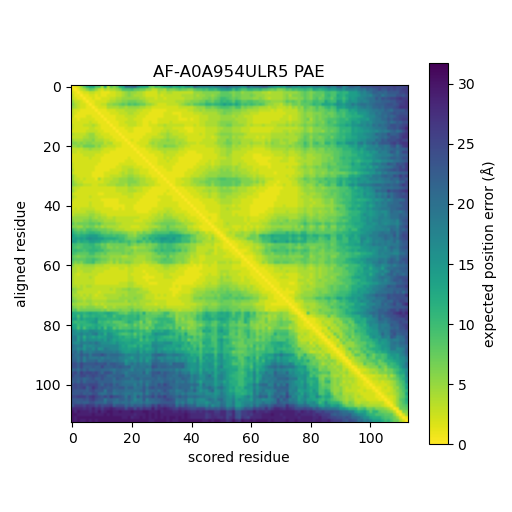G A 1 103 ? -13.852 14.377 29.982 1.00 79.94 103 ARG A CA 1
ATOM 793 C C . ARG A 1 103 ? -13.426 14.823 31.379 1.00 79.94 103 ARG A C 1
ATOM 795 O O . ARG A 1 103 ? -14.296 15.012 32.229 1.00 79.94 103 ARG A O 1
ATOM 802 N N . GLN A 1 104 ? -12.130 14.956 31.646 1.00 79.69 104 GLN A N 1
ATOM 803 C CA . GLN A 1 104 ? -11.619 15.451 32.927 1.00 79.69 104 GLN A CA 1
ATOM 804 C C . GLN A 1 104 ? -11.738 16.973 33.035 1.00 79.69 104 GLN A C 1
ATOM 806 O O . GLN A 1 104 ? -12.208 17.470 34.054 1.00 79.69 104 GLN A O 1
ATOM 811 N N . LEU A 1 105 ? -11.423 17.715 31.972 1.00 80.62 105 LEU A N 1
ATOM 812 C CA . LEU A 1 105 ? -11.595 19.168 31.920 1.00 80.62 105 LEU A CA 1
ATOM 813 C C . LEU A 1 105 ? -13.068 19.571 32.083 1.00 80.62 105 LEU A C 1
ATOM 815 O O . LEU A 1 105 ? -13.366 20.440 32.896 1.00 80.62 105 LEU A O 1
ATOM 819 N N . ASN A 1 106 ? -14.008 18.885 31.425 1.00 77.31 106 ASN A N 1
ATOM 820 C CA . ASN A 1 106 ? -15.445 19.136 31.614 1.00 77.31 106 ASN A CA 1
ATOM 821 C C . ASN A 1 106 ? -15.932 18.823 33.040 1.00 77.31 106 ASN A C 1
ATOM 823 O O . ASN A 1 106 ? -16.866 19.457 33.522 1.00 77.31 106 ASN A O 1
ATOM 827 N N . ARG A 1 107 ? -15.303 17.864 33.736 1.00 76.75 107 ARG A N 1
ATOM 828 C CA . ARG A 1 107 ? -15.589 17.575 35.154 1.00 76.75 107 ARG A CA 1
ATOM 829 C C . ARG A 1 107 ? -15.038 18.651 36.096 1.00 76.75 107 ARG A C 1
ATOM 831 O O . ARG A 1 107 ? -15.602 18.846 37.167 1.00 76.75 107 ARG A O 1
ATOM 838 N N . LEU A 1 108 ? -13.961 19.334 35.707 1.00 76.50 108 LEU A N 1
ATOM 839 C CA . LEU A 1 108 ? -13.311 20.396 36.487 1.00 76.50 108 LEU A CA 1
ATOM 840 C C . LEU A 1 108 ? -13.855 21.799 36.175 1.00 76.50 108 LEU A C 1
ATOM 842 O O . LEU A 1 108 ? -13.685 22.707 36.986 1.00 76.50 108 LEU A O 1
ATOM 846 N N . ILE A 1 109 ? -14.546 21.969 35.044 1.00 73.06 109 ILE A N 1
ATOM 847 C CA . ILE A 1 109 ? -15.229 23.207 34.649 1.00 73.06 109 ILE A CA 1
ATOM 848 C C . ILE A 1 109 ? -16.756 22.976 34.541 1.00 73.06 109 ILE A C 1
ATOM 850 O O . ILE A 1 109 ? -17.333 23.147 33.466 1.00 73.06 109 ILE A O 1
ATOM 854 N N . PRO A 1 110 ? -17.469 22.580 35.612 1.00 59.84 110 PRO A N 1
ATOM 855 C CA . PRO A 1 110 ? -18.919 22.676 35.623 1.00 59.84 110 PRO A CA 1
ATOM 856 C C . PRO A 1 110 ? -19.314 24.131 35.917 1.00 59.84 110 PRO A C 1
ATOM 858 O O . PRO A 1 110 ? -19.063 24.643 37.002 1.00 59.84 110 PRO A O 1
ATOM 861 N N . GLY A 1 111 ? -19.891 24.790 34.908 1.00 58.53 111 GLY A N 1
ATOM 862 C CA . GLY A 1 111 ? -20.704 26.011 34.976 1.00 58.53 111 GLY A CA 1
ATOM 863 C C . GLY A 1 111 ? -20.428 27.001 36.113 1.00 58.53 111 GLY A C 1
ATOM 864 O O . GLY A 1 111 ? -21.036 26.921 37.177 1.00 58.53 111 GLY A O 1
ATOM 865 N N . ARG A 1 112 ? -19.630 28.035 35.825 1.00 51.84 112 ARG A N 1
ATOM 866 C CA . ARG A 1 112 ? -19.832 29.353 36.440 1.00 51.84 112 ARG A CA 1
ATOM 867 C C . ARG A 1 112 ? -21.056 29.979 35.753 1.00 51.84 112 ARG A C 1
ATOM 869 O O . ARG A 1 112 ? -20.905 30.620 34.717 1.00 51.84 112 ARG A O 1
ATOM 876 N N . ASN A 1 113 ? -22.246 29.698 36.284 1.00 49.16 113 ASN A N 1
ATOM 877 C CA . ASN A 1 113 ? -23.407 30.578 36.119 1.00 49.16 113 ASN A CA 1
ATOM 878 C C . ASN A 1 113 ? -23.320 31.692 37.161 1.00 49.16 113 ASN A C 1
ATOM 880 O O . ASN A 1 113 ? -22.932 31.373 38.310 1.00 49.16 113 ASN A O 1
#

Radius of gyration: 20.29 Å; Cα contacts (8 Å, |Δi|>4): 167; chains: 1; bounding box: 37×44×57 Å

Solvent-accessible surface area (backbone atoms only — not comparable to full-atom values): 6368 Å² total; per-residue (Å²): 110,52,77,49,77,55,96,62,28,42,36,41,42,60,47,71,46,76,55,88,95,44,68,33,33,30,36,37,38,40,34,78,87,39,39,33,47,37,38,37,39,38,63,44,55,63,79,81,28,68,88,37,78,90,40,50,72,49,58,82,38,67,47,77,46,53,37,32,51,28,80,92,54,68,38,72,51,65,65,59,53,52,51,49,54,57,52,53,54,49,58,43,49,54,54,54,50,48,58,51,50,52,57,49,49,54,68,74,59,69,75,92,123

Foldseek 3Di:
DDWDDDPQKIWDAFDWDDDPPWTKTKGWIAGPVQWTWMWIWTFDDCVNCVVPPLCNLSHRHTDIWIWTDGPVDIDTDVVVVVVSVVVSNVVSVVVVVVVVVVVVVCVVDDDPD

Sequence (113 aa):
VSFRVNNGVVAHDGLTMQIGEVTVRTRGSVGLDQQIALTAYVPIQDDWVTNQRWLAGLRGQTLEVPIRGTLQRPQLDRRALASLTQQTVRGAAEGLLQDELQRQLNRLIPGRN